Protein AF-X0TT92-F1 (afdb_monomer_lite)

Secondary structure (DSSP, 8-state):
--HHHHHHHHHHHHHHHT-S--EEEETTTEEEEHHHHHHHHHHHHHHHHHHS-TTT-HHHHHHHHHHHT-HHHHHHHHHHHHHHHHHHHHHHHHT-----

Organism: NCBI:txid412755

Sequence (100 aa):
MDYHKEFTKAKIQLDEAYSENPKVSVDGLGTYDLETLKNNTRRHIIDMRDAVDLDDDARAWKNLKHILDSGVFQAKVDAIVSTFDEMDAKRRRGGRPRTK

Foldseek 3Di:
DPVVVVVVVVVVVVVVLVPDQDWWQFPPPGIDGLVVLVVVLVVVVVCLVVQCPVPPPVVSVVVSVCVVVDPRSVSSVVRNVVVVVVSVVVVVVVPDPPDD

Radius of gyration: 17.92 Å; chains: 1; bounding box: 47×26×50 Å

pLDDT: mean 70.23, std 14.68, range [37.91, 88.38]

Structure (mmCIF, N/CA/C/O backbone):
data_AF-X0TT92-F1
#
_entry.id   AF-X0TT92-F1
#
loop_
_atom_site.group_PDB
_atom_site.id
_atom_site.type_symbol
_atom_site.label_atom_id
_atom_site.label_alt_id
_atom_site.label_comp_id
_atom_site.label_asym_id
_atom_site.label_entity_id
_atom_site.label_seq_id
_atom_site.pdbx_PDB_ins_code
_atom_site.Cartn_x
_atom_site.Cartn_y
_atom_site.Cartn_z
_atom_site.occupancy
_atom_site.B_iso_or_equiv
_atom_site.auth_seq_id
_atom_site.auth_comp_id
_atom_site.auth_asym_id
_atom_site.auth_atom_id
_atom_site.pdbx_PDB_model_num
ATOM 1 N N . MET A 1 1 ? -26.501 13.299 -11.659 1.00 50.03 1 MET A N 1
ATOM 2 C CA . MET A 1 1 ? -25.947 13.030 -10.317 1.00 50.03 1 MET A CA 1
ATOM 3 C C . MET A 1 1 ? -24.559 13.629 -10.274 1.00 50.03 1 MET A C 1
ATOM 5 O O . MET A 1 1 ? -23.796 13.403 -11.202 1.00 50.03 1 MET A O 1
ATOM 9 N N . ASP A 1 2 ? -24.277 14.460 -9.276 1.00 47.28 2 ASP A N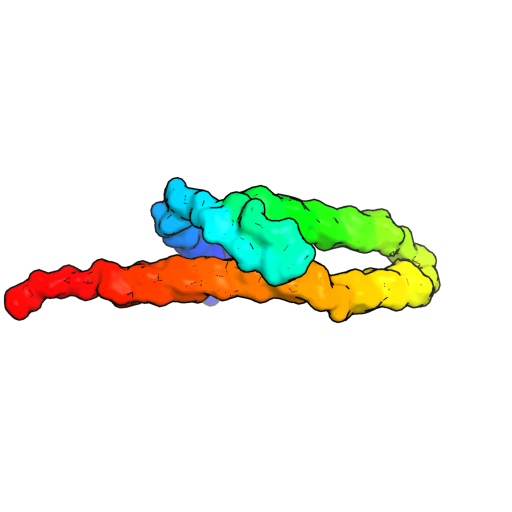 1
ATOM 10 C CA . ASP A 1 2 ? -23.016 15.196 -9.171 1.00 47.28 2 ASP A CA 1
ATOM 11 C C . ASP A 1 2 ? -22.033 14.377 -8.324 1.00 47.28 2 ASP A C 1
ATOM 13 O O . ASP A 1 2 ? -21.951 14.525 -7.103 1.00 47.28 2 ASP A O 1
ATOM 17 N N . TYR A 1 3 ? -21.351 13.437 -8.986 1.00 39.97 3 TYR A N 1
ATOM 18 C CA . TYR A 1 3 ? -20.442 12.457 -8.377 1.00 39.97 3 TYR A CA 1
ATOM 19 C C . TYR A 1 3 ? -19.362 13.100 -7.497 1.00 39.97 3 TYR A C 1
ATOM 21 O O . TYR A 1 3 ? -18.864 12.473 -6.564 1.00 39.97 3 TYR A O 1
ATOM 29 N N . HIS A 1 4 ? -19.025 14.365 -7.755 1.00 37.91 4 HIS A N 1
ATOM 30 C CA . HIS A 1 4 ? -18.012 15.086 -7.001 1.00 37.91 4 HIS A CA 1
ATOM 31 C C . HIS A 1 4 ? -18.462 15.379 -5.564 1.00 37.91 4 HIS A C 1
ATOM 33 O O . HIS A 1 4 ? -17.704 15.155 -4.623 1.00 37.91 4 HIS A O 1
ATOM 39 N N . LYS A 1 5 ? -19.728 15.780 -5.376 1.00 42.44 5 LYS A N 1
ATOM 40 C CA . LYS A 1 5 ? -20.290 16.071 -4.048 1.00 42.44 5 LYS A CA 1
ATOM 41 C C . LYS A 1 5 ? -20.424 14.828 -3.179 1.00 42.44 5 LYS A C 1
ATOM 43 O O . LYS A 1 5 ? -20.194 14.918 -1.974 1.00 42.44 5 LYS A O 1
ATOM 48 N N . GLU A 1 6 ? -20.769 13.681 -3.763 1.00 49.72 6 GLU A N 1
ATOM 49 C CA . GLU A 1 6 ? -20.835 12.421 -3.013 1.00 49.72 6 GLU A CA 1
ATOM 50 C C . GLU A 1 6 ? -19.447 11.942 -2.582 1.00 49.72 6 GLU A C 1
ATOM 52 O O . GLU A 1 6 ? -19.276 11.543 -1.431 1.00 49.72 6 GLU A O 1
ATOM 57 N N . PHE A 1 7 ? -18.435 12.099 -3.443 1.00 43.47 7 PHE A N 1
ATOM 58 C CA . PHE A 1 7 ? -17.046 11.789 -3.100 1.00 43.47 7 PHE A CA 1
ATOM 59 C C . PHE A 1 7 ? -16.522 12.662 -1.955 1.00 43.47 7 PHE A C 1
ATOM 61 O O . PHE A 1 7 ? -15.877 12.160 -1.037 1.00 43.47 7 PHE A O 1
ATOM 68 N N . THR A 1 8 ? -16.818 13.967 -1.969 1.00 49.62 8 THR A N 1
ATOM 69 C CA . THR A 1 8 ? -16.392 14.879 -0.897 1.00 49.62 8 THR A CA 1
ATOM 70 C C . THR A 1 8 ? -17.092 14.566 0.425 1.00 49.62 8 THR A C 1
ATOM 72 O O . THR A 1 8 ? -16.448 14.571 1.470 1.00 49.62 8 THR A O 1
ATOM 75 N N . LYS A 1 9 ? -18.390 14.234 0.400 1.00 46.06 9 LYS A N 1
ATOM 76 C CA . LYS A 1 9 ? -19.142 13.850 1.607 1.00 46.06 9 LYS A CA 1
ATOM 77 C C . LYS A 1 9 ? -18.659 12.525 2.195 1.00 46.06 9 LYS A C 1
ATOM 79 O O . LYS A 1 9 ? -18.506 12.429 3.409 1.00 46.06 9 LYS A O 1
ATOM 84 N N . ALA A 1 10 ? -18.394 11.534 1.342 1.00 52.22 10 ALA A N 1
ATOM 85 C CA . ALA A 1 10 ? -17.813 10.262 1.757 1.00 52.22 10 ALA A CA 1
ATOM 86 C C . ALA A 1 10 ? -16.422 10.472 2.366 1.00 52.22 10 ALA A C 1
ATOM 88 O O . ALA A 1 10 ? -16.137 9.925 3.424 1.00 52.22 10 ALA A O 1
ATOM 89 N N . LYS A 1 11 ? -15.599 11.336 1.759 1.00 48.34 11 LYS A N 1
ATOM 90 C CA . LYS A 1 11 ? -14.264 11.681 2.256 1.00 48.34 11 LYS A CA 1
ATOM 91 C C . LYS A 1 11 ? -14.291 12.387 3.616 1.00 48.34 11 LYS A C 1
ATOM 93 O O . LYS A 1 11 ? -13.529 12.002 4.484 1.00 48.34 11 LYS A O 1
ATOM 98 N N . ILE A 1 12 ? -15.191 13.351 3.827 1.00 52.19 12 ILE A N 1
ATOM 99 C CA . ILE A 1 12 ? -15.328 14.054 5.117 1.00 52.19 12 ILE A CA 1
ATOM 100 C C . ILE A 1 12 ? -15.820 13.102 6.219 1.00 52.19 12 ILE A C 1
ATOM 102 O O . ILE A 1 12 ? -15.288 13.117 7.321 1.00 52.19 12 ILE A O 1
ATOM 106 N N . GLN A 1 13 ? -16.790 12.229 5.920 1.00 52.81 13 GLN A N 1
ATOM 107 C CA . GLN A 1 13 ? -17.257 11.223 6.885 1.00 52.81 13 GLN A CA 1
ATOM 108 C C . GLN A 1 13 ? -16.232 10.123 7.161 1.00 52.81 13 GLN A C 1
ATOM 110 O O . GLN A 1 13 ? -16.273 9.512 8.228 1.00 52.81 13 GLN A O 1
ATOM 115 N N . LEU A 1 14 ? -15.356 9.841 6.195 1.00 53.41 14 LEU A N 1
ATOM 116 C CA . LEU A 1 14 ? -14.145 9.078 6.433 1.00 53.41 14 LEU A CA 1
ATOM 117 C C . LEU A 1 14 ? -13.263 9.876 7.405 1.00 53.41 14 LEU A C 1
ATOM 119 O O . LEU A 1 14 ? -13.098 9.442 8.535 1.00 53.41 14 LEU A O 1
ATOM 123 N N . ASP A 1 15 ? -12.770 11.051 7.030 1.00 53.31 15 ASP A N 1
ATOM 124 C CA . ASP A 1 15 ? -11.801 11.816 7.827 1.00 53.31 15 ASP A CA 1
ATOM 125 C C . ASP A 1 15 ? -12.261 12.070 9.287 1.00 53.31 15 ASP A C 1
ATOM 127 O O . ASP A 1 15 ? -11.450 11.964 10.203 1.00 53.31 15 ASP A O 1
ATOM 131 N N . GLU A 1 16 ? -13.557 12.299 9.544 1.00 52.53 16 GLU A N 1
ATOM 132 C CA . GLU A 1 16 ? -14.112 12.421 10.909 1.00 52.53 16 GLU A CA 1
ATOM 133 C C . GLU A 1 16 ? -14.167 11.088 11.686 1.00 52.53 16 GLU A C 1
ATOM 135 O O . GLU A 1 16 ? -13.997 11.075 12.905 1.00 52.53 16 GLU A O 1
ATOM 140 N N . ALA A 1 17 ? -14.378 9.955 11.008 1.00 51.97 17 ALA A N 1
ATOM 141 C CA . ALA A 1 17 ? -14.347 8.621 11.618 1.00 51.97 17 ALA A CA 1
ATOM 142 C C . ALA A 1 17 ? -12.914 8.071 11.795 1.00 51.97 17 ALA A C 1
ATOM 144 O O . ALA A 1 17 ? -12.696 7.214 12.650 1.00 51.97 17 ALA A O 1
ATOM 145 N N . TYR A 1 18 ? -11.943 8.578 11.025 1.00 54.25 18 TYR A N 1
ATOM 146 C CA . TYR A 1 18 ? -10.510 8.243 11.091 1.00 54.25 18 TYR A CA 1
ATOM 147 C C . TYR A 1 18 ? -9.702 9.244 11.948 1.00 54.25 18 TYR A C 1
ATOM 149 O O . TYR A 1 18 ? -8.490 9.367 11.785 1.00 54.25 18 TYR A O 1
ATOM 157 N N . SER A 1 19 ? -10.342 9.935 12.905 1.00 53.78 19 SER A N 1
ATOM 158 C CA . SER A 1 19 ? -9.651 10.719 13.951 1.00 53.78 19 SER A CA 1
ATOM 159 C C . SER A 1 19 ? -8.655 9.877 14.767 1.00 53.78 19 SER A C 1
ATOM 161 O O . SER A 1 19 ? -7.749 10.427 15.394 1.00 53.78 19 SER A O 1
ATOM 163 N N . GLU A 1 20 ? -8.823 8.558 14.787 1.00 65.38 20 GLU A N 1
ATOM 164 C CA . GLU A 1 20 ? -7.834 7.610 15.281 1.00 65.38 20 GLU A CA 1
ATOM 165 C C . GLU A 1 20 ? -7.011 7.137 14.081 1.00 65.38 20 GLU A C 1
ATOM 167 O O . GLU A 1 20 ? -7.569 6.617 13.122 1.00 65.38 20 GLU A O 1
ATOM 172 N N . ASN A 1 21 ? -5.693 7.334 14.112 1.00 73.75 21 ASN A N 1
ATOM 173 C CA . ASN A 1 21 ? -4.764 6.779 13.129 1.00 73.75 21 ASN A CA 1
ATOM 174 C C . ASN A 1 21 ? -4.354 5.377 13.615 1.00 73.75 21 ASN A C 1
ATOM 176 O O . ASN A 1 21 ? -3.445 5.277 14.446 1.00 73.75 21 ASN A O 1
ATOM 180 N N . PRO A 1 22 ? -5.053 4.297 13.211 1.00 79.38 22 PRO A N 1
ATOM 181 C CA . PRO A 1 22 ? -4.836 2.987 13.797 1.00 79.38 22 PRO A CA 1
ATOM 182 C C . PRO A 1 22 ? -3.483 2.416 13.379 1.00 79.38 22 PRO A C 1
ATOM 184 O O . PRO A 1 22 ? -2.944 2.711 12.309 1.00 79.38 22 PRO A O 1
ATOM 187 N N . LYS A 1 23 ? -2.965 1.530 14.228 1.00 85.00 23 LYS A N 1
ATOM 188 C CA . LYS A 1 23 ? -1.831 0.678 13.885 1.00 85.00 23 LYS A CA 1
ATOM 189 C C . LYS A 1 23 ? -2.313 -0.465 12.994 1.00 85.00 23 LYS A C 1
ATOM 191 O O . LYS A 1 23 ? -3.252 -1.173 13.344 1.00 85.00 23 LYS A O 1
ATOM 196 N N . VAL A 1 24 ? -1.635 -0.650 11.872 1.00 83.12 24 VAL A N 1
ATOM 197 C CA . VAL A 1 24 ? -1.917 -1.642 10.837 1.00 83.12 24 VAL A CA 1
ATOM 198 C C . VAL 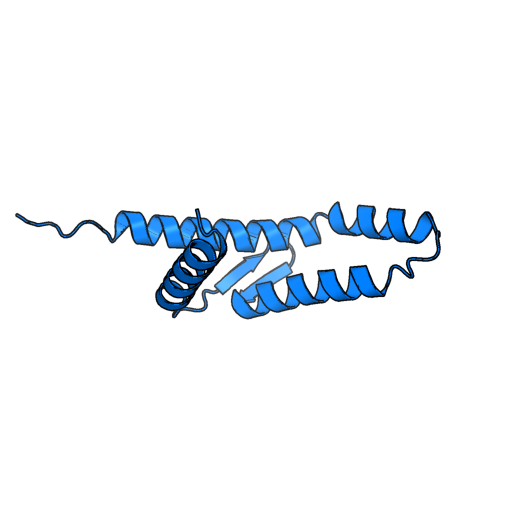A 1 24 ? -0.748 -2.607 10.760 1.00 83.12 24 VAL A C 1
ATOM 200 O O . VAL A 1 24 ? 0.388 -2.184 10.544 1.00 83.12 24 VAL A O 1
ATOM 203 N N . SER A 1 25 ? -1.016 -3.898 10.933 1.00 86.06 25 SER A N 1
ATOM 204 C CA . SER A 1 25 ? -0.016 -4.944 10.720 1.00 86.06 25 SER A CA 1
ATOM 205 C C . SER A 1 25 ? 0.011 -5.329 9.248 1.00 86.06 25 SER A C 1
ATOM 207 O O . SER A 1 25 ? -1.021 -5.674 8.680 1.00 86.06 25 SER A O 1
ATOM 209 N N . VAL A 1 26 ? 1.192 -5.294 8.642 1.00 85.50 26 VAL A N 1
ATOM 210 C CA . VAL A 1 26 ? 1.423 -5.715 7.262 1.00 85.50 26 VAL A CA 1
ATOM 211 C C . VAL A 1 26 ? 2.273 -6.975 7.284 1.00 85.50 26 VAL A C 1
ATOM 213 O O . VAL A 1 26 ? 3.354 -6.998 7.883 1.00 85.50 26 VAL A O 1
ATOM 216 N N . ASP A 1 27 ? 1.779 -8.023 6.634 1.00 79.94 27 ASP A N 1
ATOM 217 C CA . ASP A 1 27 ? 2.455 -9.314 6.621 1.00 79.94 27 ASP A CA 1
ATOM 218 C C . ASP A 1 27 ? 3.860 -9.213 6.004 1.00 79.94 27 ASP A C 1
ATOM 220 O O . ASP A 1 27 ? 4.083 -8.505 5.018 1.00 79.94 27 ASP A O 1
ATOM 224 N N . GLY A 1 28 ? 4.835 -9.859 6.644 1.00 82.75 28 GLY A N 1
ATOM 225 C CA . GLY A 1 28 ? 6.248 -9.825 6.24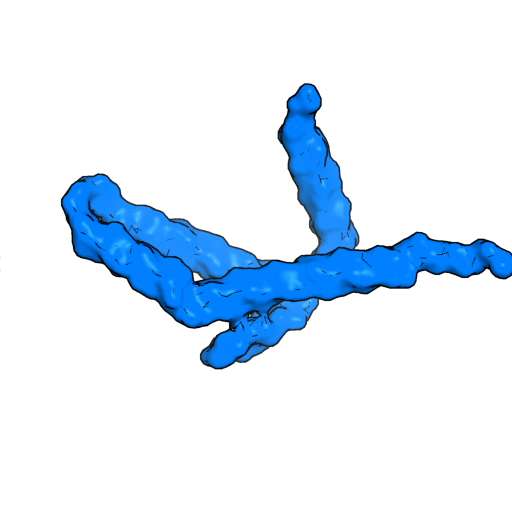5 1.00 82.75 28 GLY A CA 1
ATOM 226 C C . GLY A 1 28 ? 6.956 -8.460 6.332 1.00 82.75 28 GLY A C 1
ATOM 227 O O . GLY A 1 28 ? 8.131 -8.377 5.977 1.00 82.75 28 GLY A O 1
ATOM 228 N N . LEU A 1 29 ? 6.286 -7.396 6.794 1.00 82.31 29 LEU A N 1
ATOM 229 C CA . LEU A 1 29 ? 6.825 -6.025 6.818 1.00 82.31 29 LEU A CA 1
ATOM 230 C C . LEU A 1 29 ? 6.758 -5.354 8.199 1.00 82.31 29 LEU A C 1
ATOM 232 O O . LEU A 1 29 ? 7.596 -4.506 8.503 1.00 82.31 29 LEU A O 1
ATOM 236 N N . GLY A 1 30 ? 5.801 -5.746 9.044 1.00 87.12 30 GLY A N 1
ATOM 237 C CA . GLY A 1 30 ? 5.633 -5.223 10.401 1.00 87.12 30 GLY A CA 1
ATOM 238 C C . GLY A 1 30 ? 4.469 -4.240 10.537 1.00 87.12 30 GLY A C 1
ATOM 239 O O . GLY A 1 30 ? 3.567 -4.199 9.703 1.00 87.12 30 GLY A O 1
ATOM 240 N N . THR A 1 31 ? 4.467 -3.463 11.620 1.00 88.38 31 THR A N 1
ATOM 241 C CA . THR A 1 31 ? 3.328 -2.614 11.999 1.00 88.38 31 THR A CA 1
ATOM 242 C C . THR A 1 31 ? 3.582 -1.144 11.683 1.00 88.38 31 THR A C 1
ATOM 244 O O . THR A 1 31 ? 4.612 -0.588 12.061 1.00 88.38 31 THR A O 1
ATOM 247 N N . TYR A 1 32 ? 2.605 -0.491 11.058 1.00 85.25 32 TYR A N 1
ATOM 248 C CA . TYR A 1 32 ? 2.668 0.907 10.637 1.00 85.25 32 TYR A CA 1
ATOM 249 C C . TYR A 1 32 ? 1.452 1.684 11.125 1.00 85.25 32 TYR A C 1
ATOM 251 O O . TYR A 1 32 ? 0.389 1.120 11.337 1.00 85.25 32 TYR A O 1
ATOM 259 N N . ASP A 1 33 ? 1.585 2.997 11.263 1.00 87.88 33 ASP A N 1
ATOM 260 C CA . ASP A 1 33 ? 0.411 3.870 11.313 1.00 87.88 33 ASP A CA 1
ATOM 261 C C . ASP A 1 33 ? -0.301 3.864 9.957 1.00 87.88 33 ASP A C 1
ATOM 263 O O . ASP A 1 33 ? 0.373 3.919 8.925 1.00 87.88 33 ASP A O 1
ATOM 267 N N . LEU A 1 34 ? -1.636 3.831 9.941 1.00 82.00 34 LEU A N 1
ATOM 268 C CA . LEU A 1 34 ? -2.428 3.794 8.706 1.00 82.00 34 LEU A CA 1
ATOM 269 C C . LEU A 1 34 ? -2.083 4.954 7.763 1.00 82.00 34 LEU A C 1
ATOM 271 O O . LEU A 1 34 ? -1.876 4.731 6.571 1.00 82.00 34 LEU A O 1
ATOM 275 N N . GLU A 1 35 ? -1.950 6.177 8.280 1.00 83.62 35 GLU A N 1
ATOM 276 C CA . GLU A 1 35 ? -1.547 7.334 7.468 1.00 83.62 35 GLU A CA 1
ATOM 277 C C . GLU A 1 35 ? -0.129 7.192 6.904 1.00 83.62 35 GLU A C 1
ATOM 279 O O . GLU A 1 35 ? 0.120 7.491 5.733 1.00 83.62 35 GLU A O 1
ATOM 284 N N . THR A 1 36 ? 0.808 6.664 7.692 1.00 85.69 36 THR A N 1
ATOM 285 C CA . THR A 1 36 ? 2.172 6.390 7.221 1.00 85.69 36 THR A CA 1
ATOM 286 C C . THR A 1 36 ? 2.165 5.302 6.147 1.00 85.69 36 THR A C 1
ATOM 288 O O . THR A 1 36 ? 2.842 5.438 5.128 1.00 85.69 36 THR A O 1
ATOM 291 N N . LEU A 1 37 ? 1.369 4.245 6.323 1.00 85.44 37 LEU A N 1
ATOM 292 C CA . LEU A 1 37 ? 1.231 3.162 5.355 1.00 85.44 37 LEU A CA 1
ATOM 293 C C . LE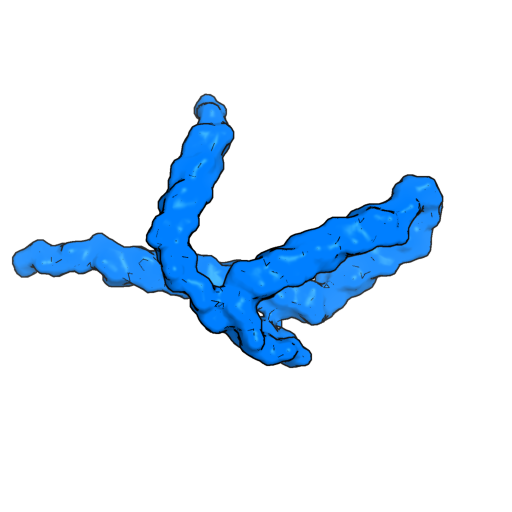U A 1 37 ? 0.601 3.653 4.043 1.00 85.44 37 LEU A C 1
ATOM 295 O O . LEU A 1 37 ? 1.107 3.328 2.966 1.00 85.44 37 LEU A O 1
ATOM 299 N N . LYS A 1 38 ? -0.435 4.499 4.117 1.00 82.06 38 LYS A N 1
ATOM 300 C CA . LYS A 1 38 ? -1.053 5.164 2.958 1.00 82.06 38 LYS A CA 1
ATOM 301 C C . LYS A 1 38 ? -0.050 6.042 2.219 1.00 82.06 38 LYS A C 1
ATOM 303 O O . LYS A 1 38 ? 0.087 5.917 1.003 1.00 82.06 38 LYS A O 1
ATOM 308 N N . ASN A 1 39 ? 0.678 6.895 2.939 1.00 84.94 39 ASN A N 1
ATOM 309 C CA . ASN A 1 39 ? 1.667 7.792 2.343 1.00 84.94 39 ASN A CA 1
ATOM 310 C C . ASN A 1 39 ? 2.814 7.021 1.688 1.00 84.94 39 ASN A C 1
ATOM 312 O O . ASN A 1 39 ? 3.183 7.330 0.557 1.00 84.94 39 ASN A O 1
ATOM 316 N N . ASN A 1 40 ? 3.323 5.977 2.343 1.00 84.50 40 ASN A N 1
ATOM 317 C CA . ASN A 1 40 ? 4.366 5.122 1.781 1.00 84.50 40 ASN A CA 1
ATOM 318 C C . ASN A 1 40 ? 3.890 4.393 0.524 1.00 84.50 40 ASN A C 1
ATOM 320 O O . ASN A 1 40 ? 4.603 4.367 -0.475 1.00 84.50 40 ASN A O 1
ATOM 324 N N . THR A 1 41 ? 2.681 3.831 0.552 1.00 83.00 41 THR A N 1
ATOM 325 C CA . THR A 1 41 ? 2.109 3.121 -0.601 1.00 83.00 41 THR A CA 1
ATOM 326 C C . THR A 1 41 ? 1.867 4.083 -1.765 1.00 83.00 41 THR A C 1
ATOM 328 O O . THR A 1 41 ? 2.241 3.790 -2.897 1.00 83.00 41 THR A O 1
ATOM 331 N N . ARG A 1 42 ? 1.340 5.283 -1.491 1.00 80.62 42 ARG A N 1
ATOM 332 C CA . ARG A 1 42 ? 1.132 6.328 -2.502 1.00 80.62 42 ARG A CA 1
ATOM 333 C C . ARG A 1 42 ? 2.442 6.821 -3.107 1.00 80.62 42 ARG A C 1
ATOM 335 O O . ARG A 1 42 ? 2.517 6.981 -4.320 1.00 80.62 42 ARG A O 1
ATOM 342 N N . ARG A 1 43 ? 3.458 7.066 -2.279 1.00 83.88 43 ARG A N 1
ATOM 343 C CA . ARG A 1 43 ? 4.777 7.495 -2.748 1.00 83.88 43 ARG A CA 1
ATOM 344 C C . ARG A 1 43 ? 5.413 6.426 -3.625 1.00 83.88 43 ARG A C 1
ATOM 346 O O . ARG A 1 43 ? 5.864 6.756 -4.705 1.00 83.88 43 ARG A O 1
ATOM 353 N N . HIS A 1 44 ? 5.307 5.156 -3.239 1.00 80.19 44 HIS A N 1
ATOM 354 C CA . HIS A 1 44 ? 5.766 4.038 -4.063 1.00 80.19 44 HIS A CA 1
ATOM 355 C C . HIS A 1 44 ? 5.081 4.020 -5.440 1.00 80.19 44 HIS A C 1
ATOM 357 O O . HIS A 1 44 ? 5.739 3.788 -6.443 1.00 80.19 44 HIS A O 1
ATOM 363 N N . ILE A 1 45 ? 3.777 4.313 -5.518 1.00 78.00 45 ILE A N 1
ATOM 364 C CA . ILE A 1 45 ? 3.060 4.427 -6.802 1.00 78.00 45 ILE A CA 1
ATOM 365 C C . ILE A 1 45 ? 3.580 5.598 -7.646 1.00 78.00 45 ILE A C 1
ATOM 367 O O . ILE A 1 45 ? 3.735 5.450 -8.855 1.00 78.00 45 ILE A O 1
ATOM 371 N N . ILE A 1 46 ? 3.846 6.751 -7.029 1.00 77.25 46 ILE A N 1
ATOM 372 C CA . ILE A 1 46 ? 4.393 7.925 -7.726 1.00 77.25 46 ILE A CA 1
ATOM 373 C C . ILE A 1 46 ? 5.814 7.640 -8.213 1.00 77.25 46 ILE A C 1
ATOM 375 O O . ILE A 1 46 ? 6.090 7.847 -9.386 1.00 77.25 46 ILE A O 1
ATOM 379 N N . ASP A 1 47 ? 6.670 7.090 -7.354 1.00 75.69 47 ASP A N 1
ATOM 380 C CA . ASP A 1 47 ? 8.040 6.716 -7.699 1.00 75.69 47 ASP A CA 1
ATOM 381 C C . ASP A 1 47 ? 8.046 5.673 -8.833 1.00 75.69 47 ASP A C 1
ATOM 383 O O . ASP A 1 47 ? 8.856 5.769 -9.746 1.00 75.69 47 ASP A O 1
ATOM 387 N N . MET A 1 48 ? 7.105 4.716 -8.837 1.00 74.06 48 MET A N 1
ATOM 388 C CA . MET A 1 48 ? 6.929 3.767 -9.947 1.00 74.06 48 MET A CA 1
ATOM 389 C C . MET A 1 48 ? 6.500 4.451 -11.244 1.00 74.06 48 MET A C 1
ATOM 391 O O . MET A 1 48 ? 7.013 4.110 -12.304 1.00 74.06 48 MET A O 1
ATOM 395 N N . ARG A 1 49 ? 5.553 5.392 -11.173 1.00 68.50 49 ARG A N 1
ATOM 396 C CA . ARG A 1 49 ? 5.104 6.166 -12.336 1.00 68.50 49 ARG A CA 1
ATOM 397 C C . ARG A 1 49 ? 6.252 6.992 -12.912 1.00 68.50 49 ARG A C 1
ATOM 399 O O . ARG A 1 49 ? 6.404 7.027 -14.123 1.00 68.50 49 ARG A O 1
ATOM 406 N N . ASP A 1 50 ? 7.028 7.639 -12.052 1.00 70.50 50 ASP A N 1
ATOM 407 C CA . ASP A 1 50 ? 8.107 8.541 -12.450 1.00 70.50 50 ASP A CA 1
ATOM 408 C C . ASP A 1 50 ? 9.364 7.767 -12.899 1.00 70.50 50 ASP A C 1
ATOM 410 O O . ASP A 1 50 ? 10.144 8.278 -13.695 1.00 70.50 50 ASP A O 1
ATOM 414 N N . ALA A 1 51 ? 9.558 6.528 -12.427 1.00 66.50 51 ALA A N 1
ATOM 415 C CA . ALA A 1 51 ? 10.646 5.642 -12.856 1.00 66.50 51 ALA A CA 1
ATOM 416 C C . ALA A 1 51 ? 10.381 4.937 -14.197 1.00 66.50 51 ALA A C 1
ATOM 418 O O . ALA A 1 51 ? 11.317 4.433 -14.821 1.00 66.50 51 ALA A O 1
ATOM 419 N N . VAL A 1 52 ? 9.123 4.867 -14.635 1.00 67.00 52 VAL A N 1
ATOM 420 C CA . VAL A 1 52 ? 8.791 4.484 -16.006 1.00 67.00 52 VAL A CA 1
ATOM 421 C C . VAL A 1 52 ? 8.926 5.746 -16.844 1.00 67.00 52 VAL A C 1
ATOM 423 O O . VAL A 1 52 ? 7.977 6.510 -16.984 1.00 67.00 52 VAL A O 1
ATOM 426 N N . ASP A 1 53 ? 10.122 5.978 -17.380 1.00 63.19 53 ASP A N 1
ATOM 427 C CA . ASP A 1 53 ? 10.272 6.927 -18.478 1.00 63.19 53 ASP A CA 1
ATOM 428 C C . ASP A 1 53 ? 9.391 6.398 -19.624 1.00 63.19 53 ASP A C 1
ATOM 430 O O . ASP A 1 53 ? 9.584 5.279 -20.105 1.00 63.19 53 ASP A O 1
ATOM 434 N N . LEU A 1 54 ? 8.317 7.125 -19.946 1.00 59.38 54 LEU A N 1
ATOM 435 C CA . LEU A 1 54 ? 7.206 6.634 -20.777 1.00 59.38 54 LEU A CA 1
ATOM 436 C C . LEU A 1 54 ? 7.560 6.536 -22.273 1.00 59.38 54 LEU A C 1
ATOM 438 O O . LEU A 1 54 ? 6.687 6.208 -23.080 1.00 59.38 54 LEU A O 1
ATOM 442 N N . ASP A 1 55 ? 8.821 6.763 -22.640 1.00 57.03 55 ASP A N 1
ATOM 443 C CA . ASP A 1 55 ? 9.345 6.531 -23.984 1.00 57.03 55 ASP A CA 1
ATOM 444 C C . ASP A 1 55 ? 9.571 5.025 -24.217 1.00 57.03 55 ASP A C 1
ATOM 446 O O . ASP A 1 55 ? 10.670 4.494 -24.087 1.00 57.03 55 ASP A O 1
ATOM 450 N N . ASP A 1 56 ? 8.477 4.328 -24.535 1.00 60.12 56 ASP A N 1
ATOM 451 C CA . ASP A 1 56 ? 8.386 3.056 -25.279 1.00 60.12 56 ASP A CA 1
ATOM 452 C C . ASP A 1 56 ? 9.291 1.869 -24.851 1.00 60.12 56 ASP A C 1
ATOM 454 O O . ASP A 1 56 ? 9.443 0.889 -25.587 1.00 60.12 56 ASP A O 1
ATOM 458 N N . ASP A 1 57 ? 9.866 1.877 -23.642 1.00 70.81 57 ASP A N 1
ATOM 459 C CA . ASP A 1 57 ? 10.661 0.751 -23.141 1.00 70.81 57 ASP A CA 1
ATOM 460 C C . ASP A 1 57 ? 9.761 -0.320 -22.499 1.00 70.81 57 ASP A C 1
ATOM 462 O O . ASP A 1 57 ? 9.346 -0.248 -21.336 1.00 70.81 57 ASP A O 1
ATOM 466 N N . ALA A 1 58 ? 9.490 -1.390 -23.252 1.00 73.50 58 ALA A N 1
ATOM 467 C CA . ALA A 1 58 ? 8.761 -2.571 -22.781 1.00 73.50 58 ALA A CA 1
ATOM 468 C C . ALA A 1 58 ? 9.340 -3.183 -21.485 1.00 73.50 58 ALA A C 1
ATOM 470 O O . ALA A 1 58 ? 8.633 -3.895 -20.761 1.00 73.50 58 ALA A O 1
ATOM 471 N N . ARG A 1 59 ? 10.616 -2.936 -21.162 1.00 74.81 59 ARG A N 1
ATOM 472 C CA . ARG A 1 59 ? 11.239 -3.366 -19.905 1.00 74.81 59 ARG A CA 1
ATOM 473 C C . ARG A 1 59 ? 10.713 -2.581 -18.705 1.00 74.81 59 ARG A C 1
ATOM 475 O O . ARG A 1 59 ? 10.492 -3.187 -17.655 1.00 74.81 59 ARG A O 1
ATOM 482 N N . ALA A 1 60 ? 10.464 -1.284 -18.860 1.00 72.44 60 ALA A N 1
ATOM 483 C CA . ALA A 1 60 ? 9.899 -0.443 -17.809 1.00 72.44 60 ALA A CA 1
ATOM 484 C C . ALA A 1 60 ? 8.479 -0.913 -17.443 1.00 72.44 60 ALA A C 1
ATOM 486 O O . ALA A 1 60 ? 8.176 -1.140 -16.270 1.00 72.44 60 ALA A O 1
ATOM 487 N N . TRP A 1 61 ? 7.661 -1.226 -18.453 1.00 75.25 61 TRP A N 1
ATOM 488 C CA . TRP A 1 61 ? 6.329 -1.813 -18.265 1.00 75.25 61 TRP A CA 1
ATOM 489 C C . TRP A 1 61 ? 6.360 -3.195 -17.593 1.00 75.25 61 TRP A C 1
ATOM 491 O O . TRP A 1 61 ? 5.530 -3.481 -16.728 1.00 75.25 61 TRP A O 1
ATOM 501 N N . LYS A 1 62 ? 7.335 -4.055 -17.930 1.00 79.25 62 LYS A N 1
ATOM 502 C CA . LYS A 1 62 ? 7.523 -5.359 -17.262 1.00 79.25 62 LYS A CA 1
ATOM 503 C C . LYS A 1 62 ? 7.903 -5.214 -15.790 1.00 79.25 62 LYS A C 1
ATOM 505 O O . LYS A 1 62 ? 7.385 -5.962 -14.964 1.00 79.25 62 LYS A O 1
ATOM 510 N N . ASN A 1 63 ? 8.774 -4.264 -15.458 1.00 76.25 63 ASN A N 1
ATOM 511 C CA . ASN A 1 63 ? 9.166 -3.999 -14.075 1.00 76.25 63 ASN A CA 1
ATOM 512 C C . ASN A 1 63 ? 7.987 -3.462 -13.258 1.00 76.25 63 ASN A C 1
ATOM 514 O O . ASN A 1 63 ? 7.750 -3.939 -12.151 1.00 76.25 63 ASN A O 1
ATOM 518 N N . LEU A 1 64 ? 7.201 -2.542 -13.827 1.00 76.25 64 LEU A N 1
ATOM 519 C CA . LEU A 1 64 ? 5.992 -2.028 -13.186 1.00 76.25 64 LEU A CA 1
ATOM 520 C C . LEU A 1 64 ? 4.980 -3.152 -12.932 1.00 76.25 64 LEU A C 1
ATOM 522 O O . LEU A 1 64 ? 4.484 -3.285 -11.816 1.00 76.25 64 LEU A O 1
ATOM 526 N N . LYS A 1 65 ? 4.746 -4.025 -13.921 1.00 80.44 65 LYS A N 1
ATOM 527 C CA . LYS A 1 65 ? 3.918 -5.223 -13.734 1.00 80.44 65 LYS A CA 1
ATOM 528 C C . LYS A 1 65 ? 4.460 -6.117 -12.615 1.00 80.44 65 LYS A C 1
ATOM 530 O O . LYS A 1 65 ? 3.692 -6.538 -11.763 1.00 80.44 65 LYS A O 1
ATOM 535 N N . HIS A 1 66 ? 5.766 -6.382 -12.582 1.00 80.81 66 HIS A N 1
ATOM 536 C CA . HIS A 1 66 ? 6.370 -7.222 -11.545 1.00 80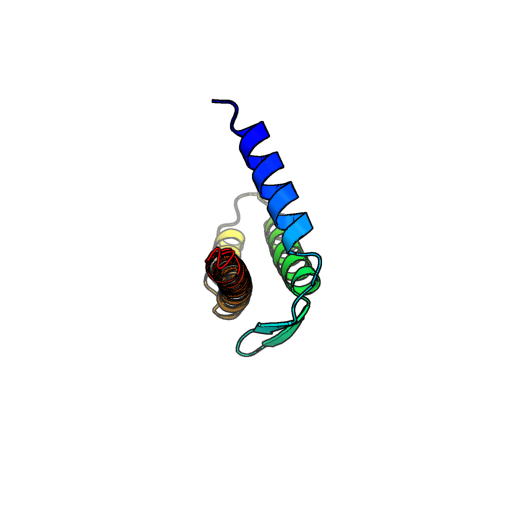.81 66 HIS A CA 1
ATOM 537 C C . HIS A 1 66 ? 6.197 -6.643 -10.134 1.00 80.81 66 HIS A C 1
ATOM 539 O O . HIS A 1 66 ? 5.946 -7.393 -9.196 1.00 80.81 66 HIS A O 1
ATOM 545 N N . ILE A 1 67 ? 6.305 -5.322 -9.976 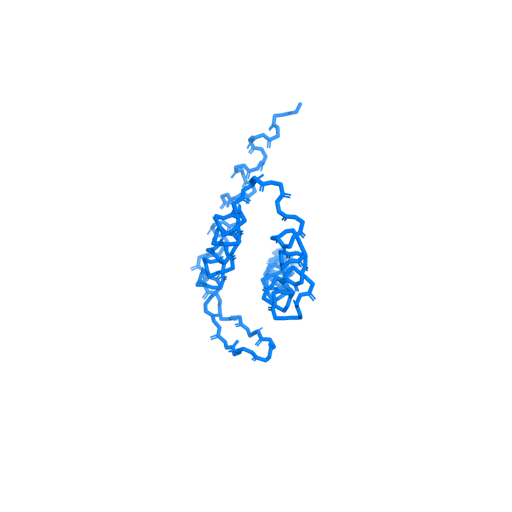1.00 74.44 67 ILE A N 1
ATOM 546 C CA . ILE A 1 67 ? 6.116 -4.668 -8.677 1.00 74.44 67 ILE A CA 1
ATOM 547 C C . ILE A 1 67 ? 4.638 -4.675 -8.272 1.00 74.44 67 ILE A C 1
ATOM 549 O O . ILE A 1 67 ? 4.335 -4.981 -7.119 1.00 74.44 67 ILE A O 1
ATOM 553 N N . LEU A 1 68 ? 3.720 -4.407 -9.207 1.00 78.62 68 LEU A N 1
ATOM 554 C CA . LEU A 1 68 ? 2.278 -4.526 -8.962 1.00 78.62 68 LEU A CA 1
ATOM 555 C C . LEU A 1 68 ? 1.886 -5.956 -8.579 1.00 78.62 68 LEU A C 1
ATOM 557 O O . LEU A 1 68 ? 1.076 -6.144 -7.677 1.00 78.62 68 LEU A O 1
ATOM 561 N N . ASP A 1 69 ? 2.501 -6.952 -9.210 1.00 79.12 69 ASP A N 1
ATOM 562 C CA . ASP A 1 69 ? 2.298 -8.369 -8.902 1.00 79.12 69 ASP A CA 1
ATOM 563 C C . ASP A 1 69 ? 3.084 -8.823 -7.660 1.00 79.12 69 ASP A C 1
ATOM 565 O O . ASP A 1 69 ? 2.945 -9.966 -7.220 1.00 79.12 69 ASP A O 1
ATOM 569 N N . SER A 1 70 ? 3.936 -7.966 -7.087 1.00 80.62 70 SER A N 1
ATOM 570 C CA . SER A 1 70 ? 4.735 -8.347 -5.929 1.00 80.62 70 SER A CA 1
ATOM 571 C C . SER A 1 70 ? 3.835 -8.534 -4.709 1.00 80.62 70 SER A C 1
ATOM 573 O O . SER A 1 70 ? 3.028 -7.668 -4.359 1.00 80.62 70 SER A O 1
ATOM 575 N N . GLY A 1 71 ? 4.026 -9.652 -4.004 1.00 81.94 71 GLY A N 1
ATOM 576 C CA . GLY A 1 71 ? 3.273 -9.952 -2.782 1.00 81.94 71 GLY A CA 1
ATOM 577 C C . GLY A 1 71 ? 3.434 -8.878 -1.703 1.00 81.94 71 GLY A C 1
ATOM 578 O O . GLY A 1 71 ? 2.537 -8.668 -0.902 1.00 81.94 71 GLY A O 1
ATOM 579 N N . VAL A 1 72 ? 4.541 -8.132 -1.729 1.00 82.94 72 VAL A N 1
ATOM 580 C CA . VAL A 1 72 ? 4.822 -7.036 -0.794 1.00 82.94 72 VAL A CA 1
ATOM 581 C C . VAL A 1 72 ? 3.926 -5.822 -1.053 1.00 82.94 72 VAL A C 1
ATOM 583 O O . VAL A 1 72 ? 3.435 -5.209 -0.106 1.00 82.94 72 VAL A O 1
ATOM 586 N N . PHE A 1 73 ? 3.715 -5.444 -2.319 1.00 83.00 73 PHE A N 1
ATOM 587 C CA . PHE A 1 73 ? 2.815 -4.340 -2.655 1.00 83.00 73 PHE A CA 1
ATOM 588 C C . PHE A 1 73 ? 1.360 -4.722 -2.371 1.00 83.00 73 PHE A C 1
ATOM 590 O O . PHE A 1 73 ? 0.646 -3.950 -1.730 1.00 83.00 73 PHE A O 1
ATOM 597 N N . GLN A 1 74 ? 0.964 -5.940 -2.755 1.00 84.75 74 GLN A N 1
ATOM 598 C CA . GLN A 1 74 ? -0.366 -6.479 -2.464 1.00 84.75 74 GLN A CA 1
ATOM 599 C C . GLN A 1 74 ? -0.635 -6.537 -0.955 1.00 84.75 74 GLN A C 1
ATOM 601 O O . GLN A 1 74 ? -1.629 -5.983 -0.505 1.00 84.75 74 GLN A O 1
ATOM 606 N N . ALA A 1 75 ? 0.306 -7.035 -0.145 1.00 85.06 75 ALA A N 1
ATOM 607 C CA . ALA A 1 75 ? 0.158 -7.085 1.312 1.00 85.06 75 ALA A CA 1
ATOM 608 C C . ALA A 1 75 ? -0.080 -5.704 1.949 1.00 85.06 75 ALA A C 1
ATOM 610 O O . ALA A 1 75 ? -0.865 -5.580 2.889 1.00 85.06 75 ALA A O 1
ATOM 611 N N . LYS A 1 76 ? 0.568 -4.642 1.445 1.00 82.69 76 LYS A N 1
ATOM 612 C CA . LYS A 1 76 ? 0.318 -3.270 1.921 1.00 82.69 76 LYS A CA 1
ATOM 613 C C . LYS A 1 76 ? -1.087 -2.794 1.564 1.00 82.69 76 LYS A C 1
ATOM 615 O O . LYS A 1 76 ? -1.741 -2.178 2.402 1.00 82.69 76 LYS A O 1
ATOM 620 N N . VAL A 1 77 ? -1.531 -3.049 0.333 1.00 84.12 77 VAL A N 1
ATOM 621 C CA . VAL A 1 77 ? -2.869 -2.666 -0.136 1.00 84.12 77 VAL A CA 1
ATOM 622 C C . VAL A 1 77 ? -3.943 -3.431 0.637 1.00 84.12 77 VAL A C 1
ATOM 624 O O . VAL A 1 77 ? -4.851 -2.800 1.173 1.00 84.12 77 VAL A O 1
ATOM 627 N N . ASP A 1 78 ? -3.793 -4.745 0.784 1.00 84.25 78 ASP A N 1
ATOM 628 C CA . ASP A 1 78 ? -4.710 -5.606 1.534 1.00 84.25 78 ASP A CA 1
ATOM 629 C C . ASP A 1 78 ? -4.827 -5.165 2.993 1.00 84.25 78 ASP A C 1
ATOM 631 O O . ASP A 1 78 ? -5.931 -5.043 3.522 1.00 84.25 78 ASP A O 1
ATOM 635 N N . ALA A 1 79 ? -3.704 -4.841 3.639 1.00 81.06 79 ALA A N 1
ATOM 636 C CA . ALA A 1 79 ? -3.707 -4.358 5.014 1.00 81.06 79 ALA A CA 1
ATOM 637 C C . ALA A 1 79 ? -4.441 -3.011 5.159 1.00 81.06 79 ALA A C 1
ATOM 639 O O . ALA A 1 79 ? -5.180 -2.809 6.125 1.00 81.06 79 ALA A O 1
ATOM 640 N N . ILE A 1 80 ? -4.286 -2.098 4.191 1.00 82.44 80 ILE A N 1
ATOM 641 C CA . ILE A 1 80 ? -5.042 -0.838 4.156 1.00 82.44 80 ILE A CA 1
ATOM 642 C C . ILE A 1 80 ? -6.541 -1.132 4.010 1.00 82.44 80 ILE A C 1
ATOM 644 O O . ILE A 1 80 ? -7.330 -0.640 4.816 1.00 82.44 80 ILE A O 1
ATOM 648 N N . VAL A 1 81 ? -6.933 -1.935 3.016 1.00 83.75 81 VAL A N 1
ATOM 649 C CA . VAL A 1 81 ? -8.343 -2.260 2.732 1.00 83.75 81 VAL A CA 1
ATOM 650 C C . VAL A 1 81 ? -8.998 -2.955 3.925 1.00 83.75 81 VAL A C 1
ATOM 652 O O . VAL A 1 81 ? -10.031 -2.488 4.399 1.00 83.75 81 VAL A O 1
ATOM 655 N N . SER A 1 82 ? -8.356 -3.983 4.486 1.00 79.56 82 SER A N 1
ATOM 656 C CA . SER A 1 82 ? -8.846 -4.696 5.672 1.00 79.56 82 SER A CA 1
ATOM 657 C C . SER A 1 82 ? -9.038 -3.757 6.863 1.00 79.56 82 SER A C 1
ATOM 659 O O . SER A 1 82 ? -10.023 -3.867 7.588 1.00 79.56 82 SER A O 1
ATOM 661 N N . THR A 1 83 ? -8.139 -2.784 7.052 1.00 81.88 83 THR A N 1
ATOM 662 C CA . THR A 1 83 ? -8.281 -1.787 8.125 1.00 81.88 83 THR A CA 1
ATOM 663 C C . THR A 1 83 ? -9.515 -0.903 7.913 1.00 81.88 83 THR A C 1
ATOM 665 O O . THR A 1 83 ? -10.261 -0.657 8.863 1.00 81.88 83 THR A O 1
ATOM 668 N N . PHE A 1 84 ? -9.770 -0.449 6.680 1.00 79.88 84 PHE A N 1
ATOM 669 C CA . PHE A 1 84 ? -10.980 0.315 6.346 1.00 79.88 84 PHE A CA 1
ATOM 670 C C . PHE A 1 84 ? -12.255 -0.518 6.559 1.00 79.88 84 PHE A C 1
ATOM 672 O O . PHE A 1 84 ? -13.216 -0.018 7.150 1.00 79.88 84 PHE A O 1
ATOM 679 N N . ASP A 1 85 ? -12.251 -1.791 6.160 1.00 78.56 85 ASP A N 1
ATOM 680 C CA . ASP A 1 85 ? -13.380 -2.709 6.350 1.00 78.56 85 ASP A CA 1
ATOM 681 C C . ASP A 1 85 ? -13.667 -2.976 7.834 1.00 78.56 85 ASP A C 1
ATOM 683 O O . ASP A 1 85 ? -14.823 -2.968 8.265 1.00 78.56 85 ASP A O 1
ATOM 687 N N . GLU A 1 86 ? -12.628 -3.158 8.652 1.00 77.56 86 GLU A N 1
ATOM 688 C CA . GLU A 1 86 ? -12.764 -3.311 10.101 1.00 77.56 86 GLU A CA 1
ATOM 689 C C . GLU A 1 86 ? -13.335 -2.057 10.765 1.00 77.56 86 GLU A C 1
ATOM 691 O O . GLU A 1 86 ? -14.180 -2.151 11.663 1.00 77.56 86 GLU A O 1
ATOM 696 N N . MET A 1 87 ? -12.890 -0.877 10.337 1.00 77.50 87 MET A N 1
ATOM 697 C CA . MET A 1 87 ? -13.386 0.394 10.859 1.00 77.50 87 MET A CA 1
ATOM 698 C C . MET A 1 87 ? -14.841 0.644 10.454 1.00 77.50 87 MET A C 1
ATOM 700 O O . MET A 1 87 ? -15.656 1.028 11.299 1.00 77.50 87 MET A O 1
ATOM 704 N N . ASP A 1 88 ? -15.215 0.329 9.215 1.00 73.62 88 ASP A N 1
ATOM 705 C CA . ASP A 1 88 ? -16.607 0.387 8.760 1.00 73.62 88 ASP A CA 1
ATOM 706 C C . ASP A 1 88 ? -17.489 -0.646 9.493 1.00 73.62 88 ASP A C 1
ATOM 708 O O . ASP A 1 88 ? -18.595 -0.339 9.950 1.00 73.62 88 ASP A O 1
ATOM 712 N N . ALA A 1 89 ? -16.984 -1.861 9.727 1.00 73.25 89 ALA A N 1
ATOM 713 C CA . ALA A 1 89 ? -17.672 -2.879 10.519 1.00 73.25 89 ALA A CA 1
ATOM 714 C C . ALA A 1 89 ? -17.877 -2.444 11.982 1.00 73.25 89 ALA A C 1
ATOM 716 O O . ALA A 1 89 ? -18.969 -2.636 12.534 1.00 73.25 89 ALA A O 1
ATOM 717 N N . LYS A 1 90 ? -16.869 -1.824 12.613 1.00 70.94 90 LYS A N 1
ATOM 718 C CA . LYS A 1 90 ? -16.986 -1.221 13.954 1.00 70.94 90 LYS A CA 1
ATOM 719 C C . LYS A 1 90 ? -18.046 -0.120 13.970 1.00 70.94 90 LYS A C 1
ATOM 721 O O . LYS A 1 90 ? -18.897 -0.128 14.860 1.00 70.94 90 LYS A O 1
ATOM 726 N N . ARG A 1 91 ? -18.079 0.754 12.958 1.00 68.38 91 ARG A N 1
ATOM 727 C CA . ARG A 1 91 ? -19.107 1.800 12.810 1.00 68.38 91 ARG A CA 1
ATOM 728 C C . ARG A 1 91 ? -20.513 1.209 12.694 1.00 68.38 91 ARG A C 1
ATOM 730 O O . ARG A 1 91 ? -21.417 1.640 13.409 1.00 68.38 91 ARG A O 1
ATOM 737 N N . ARG A 1 92 ? -20.708 0.188 11.852 1.00 71.06 92 ARG A N 1
ATOM 738 C CA . ARG A 1 92 ? -22.009 -0.496 11.711 1.00 71.06 92 ARG A CA 1
ATOM 739 C C . ARG A 1 92 ? -22.464 -1.163 13.011 1.00 71.06 92 ARG A C 1
ATOM 741 O O . ARG A 1 92 ? -23.649 -1.115 13.330 1.00 71.06 92 ARG A O 1
ATOM 748 N N . ARG A 1 93 ? -21.544 -1.761 13.778 1.00 64.75 93 ARG A N 1
ATOM 749 C CA . ARG A 1 93 ? -21.850 -2.390 15.078 1.00 64.75 93 ARG A CA 1
ATOM 750 C C . ARG A 1 93 ? -22.116 -1.365 16.189 1.00 64.75 93 ARG A C 1
ATOM 752 O O . ARG A 1 93 ? -22.984 -1.609 17.022 1.00 64.75 93 ARG A O 1
ATOM 759 N N . GLY A 1 94 ? -21.427 -0.223 16.177 1.00 56.69 94 GLY A N 1
ATOM 760 C CA . GLY A 1 94 ? -21.635 0.894 17.109 1.00 56.69 94 GLY A CA 1
ATOM 761 C C . GLY A 1 94 ? -22.861 1.767 16.800 1.00 56.69 94 GLY A C 1
ATOM 762 O O . GLY A 1 94 ? -23.302 2.527 17.654 1.00 56.69 94 GLY A O 1
ATOM 763 N N . GLY A 1 95 ? -23.450 1.637 15.606 1.00 48.62 95 GLY A N 1
ATOM 764 C CA . GLY A 1 95 ? -24.580 2.442 15.125 1.00 48.62 95 GLY A CA 1
ATOM 765 C C . GLY A 1 95 ? -25.975 2.039 15.620 1.00 48.62 95 GLY A C 1
ATOM 766 O O . GLY A 1 95 ? -26.960 2.585 15.127 1.00 48.62 95 GLY A O 1
ATOM 767 N N . ARG A 1 96 ? -26.107 1.107 16.574 1.00 42.81 96 ARG A N 1
ATOM 768 C CA . ARG A 1 96 ? -27.385 0.875 17.267 1.00 42.81 96 ARG A CA 1
ATOM 769 C C . ARG A 1 96 ? -27.406 1.674 18.573 1.00 42.81 96 ARG A C 1
ATOM 771 O O . ARG A 1 96 ? -26.867 1.184 19.566 1.00 42.81 96 ARG A O 1
ATOM 778 N N . PRO A 1 97 ? -28.083 2.837 18.647 1.00 44.16 97 PRO A N 1
ATOM 779 C CA . PRO A 1 97 ? -28.630 3.244 19.928 1.00 44.16 97 PRO A CA 1
ATOM 780 C C . PRO A 1 97 ? -29.559 2.111 20.373 1.00 44.16 97 PRO A C 1
ATOM 782 O O . PRO A 1 97 ? -30.509 1.759 19.672 1.00 44.16 97 PRO A O 1
ATOM 785 N N . ARG A 1 98 ? -29.261 1.482 21.513 1.00 43.47 98 ARG A N 1
ATOM 786 C CA . ARG A 1 98 ? -30.252 0.652 22.201 1.00 43.47 98 ARG A CA 1
ATOM 787 C C . ARG A 1 98 ? -31.311 1.606 22.740 1.00 43.47 98 ARG A C 1
ATOM 789 O O . ARG A 1 98 ? -31.222 2.068 23.871 1.00 43.47 98 ARG A O 1
ATOM 796 N N . THR A 1 99 ? -32.275 1.965 21.903 1.00 46.44 99 THR A N 1
ATOM 797 C CA . THR A 1 99 ? -33.520 2.569 22.355 1.00 46.44 99 THR A CA 1
ATOM 798 C C . THR A 1 99 ? -34.475 1.457 22.767 1.00 46.44 99 THR A C 1
ATOM 800 O O . THR A 1 99 ? -35.026 0.769 21.914 1.00 46.44 99 THR A O 1
ATOM 803 N N . LYS A 1 100 ? -34.662 1.398 24.091 1.00 38.78 100 LYS A N 1
ATOM 804 C CA . LYS A 1 100 ? -35.655 0.658 24.885 1.00 38.78 100 LYS A CA 1
ATOM 805 C C . LYS A 1 100 ? -35.476 -0.853 24.998 1.00 38.78 100 LYS A C 1
ATOM 807 O O . LYS A 1 100 ? -35.625 -1.575 23.995 1.00 38.78 100 LYS A O 1
#